Protein AF-A0A239MXN5-F1 (afdb_monomer)

Mean predicted aligned error: 10.78 Å

Secondary structure (DSSP, 8-state):
-HHHHHHHHHHHHHHHHHHHHHHHHHHHHHHHHHHHHHHHHHHHHHHHHHHTT---TTTSSHHHHHHHHHHHHHHHH-S-HHHHHHHHHHHHHHHHHHHHHHHHHHHHH-GGGS-HHHHHHHHHHHHHHHHHHHHHHHHHHHHHHHHHHH-TT-----

pLDDT: mean 74.22, std 12.52, range [34.06, 87.88]

Foldseek 3Di:
DVVVVVVVVVVVVVVVVCVVVVVVLLVLLVLLLVLLVLVLVLLVQVVVCLVVVNQAPVRHQPSLVVSLVSLLVSLVVHPDPVLSVLSNVLSVLSVVLNVLSCVQSVCVVPVPPDDPVVNVVSSVVSVVSSVVNSVSSVVSSVVSVCVVVVCPVVPDDD

Radius of gyration: 22.05 Å; Cα contacts (8 Å, |Δi|>4): 109; chains: 1; bounding box: 49×25×75 Å

Solvent-accessible surface area (backbone atoms only — not comparable to full-atom values): 8709 Å² total; per-residue (Å²): 117,71,67,63,56,49,53,51,50,53,49,51,52,54,47,63,65,44,47,64,55,52,51,56,49,47,56,50,51,51,52,50,45,54,54,49,50,54,43,50,55,47,51,52,49,46,54,50,26,62,75,68,74,52,53,53,69,87,73,69,39,66,66,42,58,50,42,24,62,54,38,40,56,51,24,75,70,48,86,50,64,69,60,22,53,55,36,37,50,51,19,58,48,34,53,54,53,35,55,41,42,50,62,42,19,54,38,65,76,40,60,89,79,58,54,74,67,56,52,53,52,42,49,52,51,44,52,50,51,50,65,63,46,52,59,54,52,53,50,52,50,49,52,55,52,49,59,65,70,60,48,88,80,57,90,70,77,132

Structure (mmCIF, N/CA/C/O backbone):
data_AF-A0A239MXN5-F1
#
_entry.id   AF-A0A239MXN5-F1
#
loop_
_atom_site.group_PDB
_atom_site.id
_atom_site.type_symbol
_atom_site.label_atom_id
_atom_site.label_alt_id
_atom_site.label_comp_id
_atom_site.label_asym_id
_atom_site.label_entity_id
_atom_site.label_seq_id
_atom_site.pdbx_PDB_ins_code
_atom_site.Cartn_x
_atom_site.Cartn_y
_atom_site.Cartn_z
_atom_site.occupancy
_atom_site.B_iso_or_equiv
_atom_site.auth_seq_id
_atom_site.auth_comp_id
_atom_site.auth_asym_id
_atom_site.auth_atom_id
_atom_site.pdbx_PDB_model_num
ATOM 1 N N . MET A 1 1 ? 28.948 8.251 -47.544 1.00 54.09 1 MET A N 1
ATOM 2 C CA . MET A 1 1 ? 27.860 7.260 -47.374 1.00 54.09 1 MET A CA 1
ATOM 3 C C . MET A 1 1 ? 28.175 6.172 -46.338 1.00 54.09 1 MET A C 1
ATOM 5 O O . MET A 1 1 ? 27.330 5.946 -45.491 1.00 54.09 1 MET A O 1
ATOM 9 N N . ALA A 1 2 ? 29.366 5.552 -46.310 1.00 58.44 2 ALA A N 1
ATOM 10 C CA . ALA A 1 2 ? 29.665 4.423 -45.403 1.00 58.44 2 ALA A CA 1
ATOM 11 C C . ALA A 1 2 ? 29.643 4.731 -43.881 1.00 58.44 2 ALA A C 1
ATOM 13 O O . ALA A 1 2 ? 29.261 3.877 -43.086 1.00 58.44 2 ALA A O 1
ATOM 14 N N . ILE A 1 3 ? 30.008 5.951 -43.466 1.00 55.22 3 ILE A N 1
ATOM 15 C CA . ILE A 1 3 ? 30.077 6.339 -42.040 1.00 55.22 3 ILE A CA 1
ATOM 16 C C . ILE A 1 3 ? 28.677 6.457 -41.413 1.00 55.22 3 ILE A C 1
ATOM 18 O O . ILE A 1 3 ? 28.461 6.023 -40.285 1.00 55.22 3 ILE A O 1
ATOM 22 N N . LEU A 1 4 ? 27.706 6.984 -42.165 1.00 52.69 4 LEU A N 1
ATOM 23 C CA . LEU A 1 4 ? 26.313 7.109 -41.720 1.00 52.69 4 LEU A CA 1
ATOM 24 C C . LEU A 1 4 ? 25.660 5.735 -41.518 1.00 52.69 4 LEU A C 1
ATOM 26 O O . LEU A 1 4 ? 24.990 5.522 -40.514 1.00 52.69 4 LEU A O 1
ATOM 30 N N . SER A 1 5 ? 25.916 4.780 -42.415 1.00 54.56 5 SER A N 1
ATOM 31 C CA . SER A 1 5 ? 25.411 3.406 -42.296 1.00 54.56 5 SER A CA 1
ATOM 32 C C . SER A 1 5 ? 26.016 2.652 -41.105 1.00 54.56 5 SER A C 1
ATOM 34 O O . SER A 1 5 ? 25.317 1.886 -40.446 1.00 54.56 5 SER A O 1
ATOM 36 N N . PHE A 1 6 ? 27.290 2.899 -40.783 1.00 52.00 6 PHE A N 1
ATOM 37 C CA . PHE A 1 6 ? 27.941 2.318 -39.606 1.00 52.00 6 PHE A CA 1
ATOM 38 C C . PHE A 1 6 ? 27.378 2.888 -38.295 1.00 52.00 6 PHE A C 1
ATOM 40 O O . PHE A 1 6 ? 27.064 2.131 -37.377 1.00 52.00 6 PHE A O 1
ATOM 47 N N . LEU A 1 7 ? 27.169 4.207 -38.224 1.00 58.72 7 LEU A N 1
ATOM 48 C CA . LEU A 1 7 ? 26.546 4.861 -37.068 1.00 58.72 7 LEU A CA 1
ATOM 49 C C . LEU A 1 7 ? 25.099 4.398 -36.851 1.00 58.72 7 LEU A C 1
ATOM 51 O O . LEU A 1 7 ? 24.715 4.133 -35.715 1.00 58.72 7 LEU A O 1
ATOM 55 N N . LEU A 1 8 ? 24.327 4.214 -37.926 1.00 60.69 8 LEU A N 1
ATOM 56 C CA . LEU A 1 8 ? 22.986 3.617 -37.878 1.00 60.69 8 LEU A CA 1
ATOM 57 C C . LEU A 1 8 ? 23.009 2.161 -37.390 1.00 60.69 8 LEU A C 1
ATOM 59 O O . LEU A 1 8 ? 22.145 1.769 -36.613 1.00 60.69 8 LEU A O 1
ATOM 63 N N . GLY A 1 9 ? 24.006 1.368 -37.790 1.00 58.03 9 GLY A N 1
ATOM 64 C CA . GLY A 1 9 ? 24.179 -0.009 -37.318 1.00 58.03 9 GLY A CA 1
ATOM 65 C C . GLY A 1 9 ? 24.500 -0.093 -35.823 1.00 58.03 9 GLY A C 1
ATOM 66 O O . GLY A 1 9 ? 23.882 -0.876 -35.103 1.00 58.03 9 GLY A O 1
ATOM 67 N N . VAL A 1 10 ? 25.414 0.752 -35.333 1.00 65.56 10 VAL A N 1
ATOM 68 C CA . VAL A 1 10 ? 25.742 0.849 -33.899 1.00 65.56 10 VAL A CA 1
ATOM 69 C C . VAL A 1 10 ? 24.546 1.365 -33.101 1.00 65.56 10 VAL A C 1
ATOM 71 O O . VAL A 1 10 ? 24.236 0.814 -32.046 1.00 65.56 10 VAL A O 1
ATOM 74 N N . TYR A 1 11 ? 23.841 2.372 -33.622 1.00 57.84 11 TYR A N 1
ATOM 75 C CA . TYR A 1 11 ? 22.623 2.901 -33.017 1.00 57.84 11 TYR A CA 1
ATOM 76 C C . TYR A 1 11 ? 21.545 1.819 -32.909 1.00 57.84 11 TYR A C 1
ATOM 78 O O . TYR A 1 11 ? 21.080 1.547 -31.806 1.00 57.84 11 TYR A O 1
ATOM 86 N N . ASN A 1 12 ? 21.225 1.124 -34.004 1.00 61.41 12 ASN A N 1
ATOM 87 C CA . ASN A 1 12 ? 20.234 0.047 -34.015 1.00 61.41 12 ASN A CA 1
ATOM 88 C C . ASN A 1 12 ? 20.624 -1.115 -33.101 1.00 61.41 12 ASN A C 1
ATOM 90 O O . ASN A 1 12 ? 19.772 -1.642 -32.395 1.00 61.41 12 ASN A O 1
ATOM 94 N N . PHE A 1 13 ? 21.901 -1.498 -33.052 1.00 63.22 13 PHE A N 1
ATOM 95 C CA . PHE A 1 13 ? 22.372 -2.558 -32.160 1.00 63.22 13 PHE A CA 1
ATOM 96 C C . PHE A 1 13 ? 22.280 -2.163 -30.680 1.00 63.22 13 PHE A C 1
ATOM 98 O O . PHE A 1 13 ? 21.874 -2.961 -29.831 1.00 63.22 13 PHE A O 1
ATOM 105 N N . TRP A 1 14 ? 22.627 -0.918 -30.357 1.00 61.41 14 TRP A N 1
ATOM 106 C CA . TRP A 1 14 ? 22.521 -0.390 -29.000 1.00 61.41 14 TRP A CA 1
ATOM 107 C C . TRP A 1 14 ? 21.060 -0.243 -28.565 1.00 61.41 14 TRP A C 1
ATOM 109 O O . TRP A 1 14 ? 20.708 -0.603 -27.440 1.00 61.41 14 TRP A O 1
ATOM 119 N N . TYR A 1 15 ? 20.193 0.204 -29.474 1.00 58.12 15 TYR A N 1
ATOM 120 C CA . TYR A 1 15 ? 18.752 0.302 -29.256 1.00 58.12 15 TYR A CA 1
ATOM 121 C C . TYR A 1 15 ? 18.110 -1.081 -29.089 1.00 58.12 15 TYR A C 1
ATOM 123 O O . TYR A 1 15 ? 17.369 -1.300 -28.133 1.00 58.12 15 TYR A O 1
ATOM 131 N N . ALA A 1 16 ? 18.475 -2.050 -29.935 1.00 57.75 16 ALA A N 1
ATOM 132 C CA . ALA A 1 16 ? 18.003 -3.432 -29.861 1.00 57.75 16 ALA A CA 1
ATOM 133 C C . ALA A 1 16 ? 18.408 -4.125 -28.552 1.00 57.75 16 ALA A C 1
ATOM 135 O O . ALA A 1 16 ? 17.640 -4.915 -28.014 1.00 57.75 16 ALA A O 1
ATOM 136 N N . LYS A 1 17 ? 19.580 -3.801 -27.986 1.00 62.44 17 LYS A N 1
ATOM 137 C CA . LYS A 1 17 ? 19.979 -4.290 -26.654 1.00 62.44 17 LYS A CA 1
ATOM 138 C C . LYS A 1 17 ? 19.253 -3.594 -25.502 1.00 62.44 17 LYS A C 1
ATOM 140 O O . LYS A 1 17 ? 19.084 -4.199 -24.447 1.00 62.44 17 LYS A O 1
ATOM 145 N N . LYS A 1 18 ? 18.829 -2.339 -25.676 1.00 60.00 18 LYS A N 1
ATOM 146 C CA . LYS A 1 18 ? 18.117 -1.570 -24.642 1.00 60.00 18 LYS A CA 1
ATOM 147 C C . LYS A 1 18 ? 16.611 -1.801 -24.619 1.00 60.00 18 LYS A C 1
ATOM 149 O O . LYS A 1 18 ? 16.031 -1.741 -23.538 1.00 60.00 18 LYS A O 1
ATOM 154 N N . ALA A 1 19 ? 15.994 -2.092 -25.761 1.00 60.62 19 ALA A N 1
ATOM 155 C CA . ALA A 1 19 ? 14.575 -2.424 -25.870 1.00 60.62 19 ALA A CA 1
ATOM 156 C C . ALA A 1 19 ? 14.113 -3.506 -24.863 1.00 60.62 19 ALA A C 1
ATOM 158 O O . ALA A 1 19 ? 13.214 -3.204 -24.081 1.00 60.62 19 ALA A O 1
ATOM 159 N N . PRO A 1 20 ? 14.771 -4.678 -24.738 1.00 69.38 20 PRO A N 1
ATOM 160 C CA . PRO A 1 20 ? 14.346 -5.714 -23.791 1.00 69.38 20 PRO A CA 1
ATOM 161 C C . PRO A 1 20 ? 14.549 -5.321 -22.320 1.00 69.38 20 PRO A C 1
ATOM 163 O O . PRO A 1 20 ? 13.854 -5.820 -21.441 1.00 69.38 20 PRO A O 1
ATOM 166 N N . VAL A 1 21 ? 15.491 -4.421 -22.017 1.00 73.50 21 VAL A N 1
ATOM 167 C CA . VAL A 1 21 ? 15.664 -3.890 -20.652 1.00 73.50 21 VAL A CA 1
ATOM 168 C C . VAL A 1 21 ? 14.547 -2.903 -20.318 1.00 73.50 21 VAL A C 1
ATOM 170 O O . VAL A 1 21 ? 14.031 -2.925 -19.206 1.00 73.50 21 VAL A O 1
ATOM 173 N N . ARG A 1 22 ? 14.153 -2.060 -21.278 1.00 71.69 22 ARG A N 1
ATOM 174 C CA . ARG A 1 22 ? 13.044 -1.110 -21.125 1.00 71.69 22 ARG A CA 1
ATOM 175 C C . ARG A 1 22 ? 11.706 -1.825 -20.971 1.00 71.69 22 ARG A C 1
ATOM 177 O O . ARG A 1 22 ? 10.934 -1.459 -20.099 1.00 71.69 22 ARG A O 1
ATOM 184 N N . GLU A 1 23 ? 11.464 -2.855 -21.771 1.00 75.69 23 GLU A N 1
ATOM 185 C CA . GLU A 1 23 ? 10.235 -3.651 -21.722 1.00 75.69 23 GLU A CA 1
ATOM 186 C C . GLU A 1 23 ? 10.091 -4.378 -20.379 1.00 75.69 23 GLU A C 1
ATOM 188 O O . GLU A 1 23 ? 9.074 -4.231 -19.712 1.00 75.69 23 GLU A O 1
ATOM 193 N N . ARG A 1 2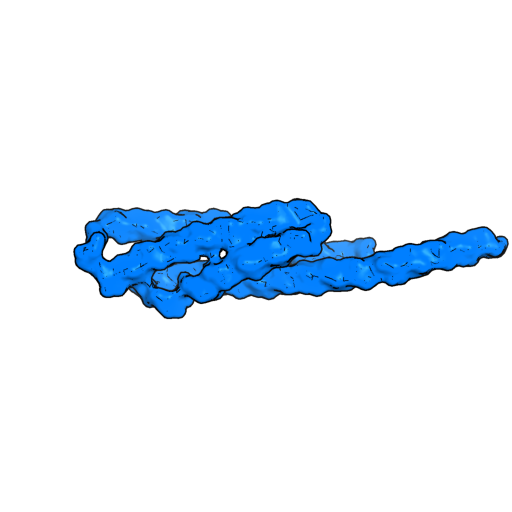4 ? 11.168 -4.997 -19.877 1.00 79.25 24 ARG A N 1
ATOM 194 C CA . ARG A 1 24 ? 11.191 -5.577 -18.521 1.00 79.25 24 ARG A CA 1
ATOM 195 C C . ARG A 1 24 ? 10.964 -4.554 -17.408 1.00 79.25 24 ARG A C 1
ATOM 197 O O . ARG A 1 24 ? 10.405 -4.896 -16.374 1.00 79.25 24 ARG A O 1
ATOM 204 N N . GLN A 1 25 ? 11.447 -3.320 -17.567 1.00 82.00 25 GLN A N 1
ATOM 205 C CA . GLN A 1 25 ? 11.189 -2.263 -16.584 1.00 82.00 25 GLN A CA 1
ATOM 206 C C . GLN A 1 25 ? 9.733 -1.794 -16.634 1.00 82.00 25 GLN A C 1
ATOM 208 O O . GLN A 1 25 ? 9.163 -1.557 -15.577 1.00 82.00 25 GLN A O 1
ATOM 213 N N . ARG A 1 26 ? 9.113 -1.746 -17.819 1.00 80.31 26 ARG A N 1
ATOM 214 C CA . ARG A 1 26 ? 7.675 -1.469 -17.954 1.00 80.31 26 ARG A CA 1
ATOM 215 C C . ARG A 1 26 ? 6.826 -2.551 -17.299 1.00 80.31 26 ARG A C 1
ATOM 217 O O . ARG A 1 26 ? 5.977 -2.225 -16.488 1.00 80.31 26 ARG A O 1
ATOM 224 N N . GLU A 1 27 ? 7.129 -3.825 -17.546 1.00 84.06 27 GLU A N 1
ATOM 225 C CA . GLU A 1 27 ? 6.433 -4.944 -16.890 1.00 84.06 27 GLU A CA 1
ATOM 226 C C . GLU A 1 27 ? 6.523 -4.870 -15.356 1.00 84.06 27 GLU A C 1
ATOM 228 O O . GLU A 1 27 ? 5.570 -5.198 -14.653 1.00 84.06 27 GLU A O 1
ATOM 233 N N . LEU A 1 28 ? 7.671 -4.438 -14.822 1.00 84.62 28 LEU A N 1
ATOM 234 C CA . LEU A 1 28 ? 7.845 -4.217 -13.386 1.00 84.62 28 LEU A CA 1
ATOM 235 C C . LEU A 1 28 ? 7.038 -3.022 -12.880 1.00 84.62 28 LEU A C 1
ATOM 237 O O . LEU A 1 28 ? 6.445 -3.109 -11.811 1.00 84.62 28 LEU A O 1
ATOM 241 N N . GLU A 1 29 ? 7.024 -1.916 -13.621 1.00 85.81 29 GLU A N 1
ATOM 242 C CA . GLU A 1 29 ? 6.217 -0.736 -13.300 1.00 85.81 29 GLU A CA 1
ATOM 243 C C . GLU A 1 29 ? 4.711 -1.060 -13.322 1.00 85.81 29 GLU A C 1
ATOM 245 O O . GLU A 1 29 ? 3.993 -0.641 -12.415 1.00 85.81 29 GLU A O 1
ATOM 250 N N . ASP A 1 30 ? 4.249 -1.891 -14.260 1.00 86.56 30 ASP A N 1
ATOM 251 C CA . ASP A 1 30 ? 2.865 -2.376 -14.313 1.00 86.56 30 ASP A CA 1
ATOM 252 C C . ASP A 1 30 ? 2.530 -3.301 -13.135 1.00 86.56 30 ASP A C 1
ATOM 254 O O . ASP A 1 30 ? 1.479 -3.155 -12.514 1.00 86.56 30 ASP A O 1
ATOM 258 N N . GLN A 1 31 ? 3.437 -4.208 -12.754 1.00 85.56 31 GLN A N 1
ATOM 259 C CA . GLN A 1 31 ? 3.267 -5.027 -11.543 1.00 85.56 31 GLN A CA 1
ATOM 260 C C . GLN A 1 31 ? 3.169 -4.159 -10.283 1.00 85.56 31 GLN A C 1
ATOM 262 O O . GLN A 1 31 ? 2.343 -4.419 -9.411 1.00 85.56 31 GLN A O 1
ATOM 267 N N . VAL A 1 32 ? 3.986 -3.105 -10.193 1.00 86.06 32 VAL A N 1
ATOM 268 C CA . VAL A 1 32 ? 3.918 -2.136 -9.093 1.00 86.06 32 VAL A CA 1
ATOM 269 C C . VAL A 1 32 ? 2.582 -1.400 -9.091 1.00 86.06 32 VAL A C 1
ATOM 271 O O . VAL A 1 32 ? 2.015 -1.203 -8.019 1.00 86.06 32 VAL A O 1
ATOM 274 N N . ARG A 1 33 ? 2.064 -1.009 -10.261 1.00 86.88 33 ARG A N 1
ATOM 275 C CA . ARG A 1 33 ? 0.753 -0.360 -10.381 1.00 86.88 33 ARG A CA 1
ATOM 276 C C . ARG A 1 33 ? -0.354 -1.256 -9.828 1.00 86.88 33 ARG A C 1
ATOM 278 O O . ARG A 1 33 ? -1.077 -0.806 -8.948 1.00 86.88 33 ARG A O 1
ATOM 285 N N . VAL A 1 34 ? -0.433 -2.508 -10.278 1.00 87.50 34 VAL A N 1
ATOM 286 C CA . VAL A 1 34 ? -1.465 -3.466 -9.836 1.00 87.50 34 VAL A CA 1
ATOM 287 C C . VAL A 1 34 ? -1.438 -3.648 -8.316 1.00 87.50 34 VAL A C 1
ATOM 289 O O . VAL A 1 34 ? -2.456 -3.483 -7.651 1.00 87.50 34 VAL A O 1
ATOM 292 N N . GLU A 1 35 ? -0.259 -3.886 -7.740 1.00 86.00 35 GLU A N 1
ATOM 293 C CA . GLU A 1 35 ? -0.108 -4.061 -6.287 1.00 86.00 35 GLU A CA 1
ATOM 294 C C . GLU A 1 35 ? -0.493 -2.798 -5.495 1.00 86.00 35 GLU A C 1
ATOM 296 O O . GLU A 1 35 ? -1.080 -2.874 -4.413 1.00 86.00 35 GLU A O 1
ATOM 301 N N . LEU A 1 36 ? -0.189 -1.608 -6.023 1.00 85.62 36 LEU A N 1
ATOM 302 C CA . LEU A 1 36 ? -0.572 -0.343 -5.391 1.00 85.62 36 LEU A CA 1
ATOM 303 C C . LEU A 1 36 ? -2.067 -0.035 -5.531 1.00 85.62 36 LEU A C 1
ATOM 305 O O . LEU A 1 36 ? -2.638 0.568 -4.622 1.00 85.62 36 LEU A O 1
ATOM 309 N N . GLU A 1 37 ? -2.705 -0.437 -6.629 1.00 86.94 37 GLU A N 1
ATOM 310 C CA . GLU A 1 37 ? -4.156 -0.339 -6.815 1.00 86.94 37 GLU A CA 1
ATOM 311 C C . GLU A 1 37 ? -4.894 -1.248 -5.828 1.00 86.94 37 GLU A C 1
ATOM 313 O O . GLU A 1 37 ? -5.798 -0.783 -5.126 1.00 86.94 37 GLU A O 1
ATOM 318 N N . ASP A 1 38 ? -4.447 -2.497 -5.687 1.00 85.25 38 ASP A N 1
ATOM 319 C CA . ASP A 1 38 ? -4.994 -3.447 -4.717 1.00 85.25 38 ASP A CA 1
ATOM 320 C C . ASP A 1 38 ? -4.822 -2.947 -3.277 1.00 85.25 38 ASP A C 1
ATOM 322 O O . ASP A 1 38 ? -5.764 -2.987 -2.472 1.00 85.25 38 ASP A O 1
ATOM 326 N N . LEU A 1 39 ? -3.644 -2.400 -2.956 1.00 83.25 39 LEU A N 1
ATOM 327 C CA . LEU A 1 39 ? -3.374 -1.796 -1.653 1.00 83.25 39 LEU A CA 1
ATOM 328 C C . LEU A 1 39 ? -4.247 -0.557 -1.402 1.00 83.25 39 LEU A C 1
ATOM 330 O O . LEU A 1 39 ? -4.800 -0.399 -0.313 1.00 83.25 39 LEU A O 1
ATOM 334 N N . SER A 1 40 ? -4.409 0.311 -2.403 1.00 84.44 40 SER A N 1
ATOM 335 C CA . SER A 1 40 ? -5.278 1.491 -2.327 1.00 84.44 40 SER A CA 1
ATOM 336 C C . SER A 1 40 ? -6.734 1.092 -2.067 1.00 84.44 40 SER A C 1
ATOM 338 O O . SER A 1 40 ? -7.383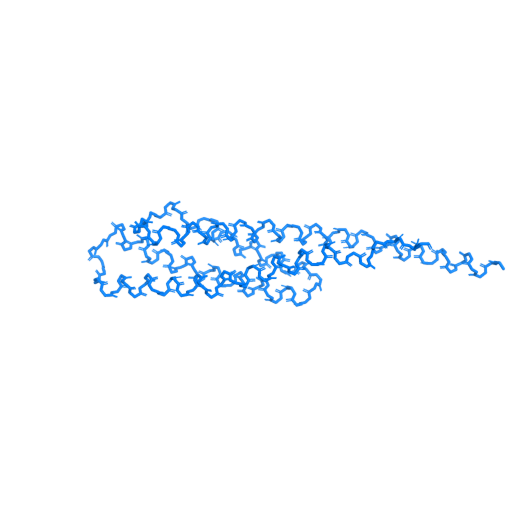 1.625 -1.161 1.00 84.44 40 SER A O 1
ATOM 340 N N . ALA A 1 41 ? -7.236 0.087 -2.788 1.00 83.75 41 ALA A N 1
ATOM 341 C CA . ALA A 1 41 ? -8.572 -0.459 -2.580 1.00 83.75 41 ALA A CA 1
ATOM 342 C C . ALA A 1 41 ? -8.727 -1.091 -1.184 1.00 83.75 41 ALA A C 1
ATOM 344 O O . ALA A 1 41 ? -9.781 -0.964 -0.554 1.00 83.75 41 ALA A O 1
ATOM 345 N N . ALA A 1 42 ? -7.689 -1.755 -0.667 1.00 80.62 42 ALA A N 1
ATOM 346 C CA . ALA A 1 42 ? -7.673 -2.275 0.700 1.00 80.62 42 ALA A CA 1
ATOM 347 C C . ALA A 1 42 ? -7.734 -1.145 1.744 1.00 80.62 42 ALA A C 1
ATOM 349 O O . ALA A 1 42 ? -8.534 -1.221 2.675 1.00 80.62 42 ALA A O 1
ATOM 350 N N . TYR A 1 43 ? -6.981 -0.056 1.560 1.00 80.38 43 TYR A N 1
ATOM 351 C CA . TYR A 1 43 ? -7.032 1.116 2.442 1.00 80.38 43 TYR A CA 1
ATOM 352 C C . TYR A 1 43 ? -8.395 1.816 2.425 1.00 80.38 43 TYR A C 1
ATOM 354 O O . TYR A 1 43 ? -8.891 2.227 3.475 1.00 80.38 43 TYR A O 1
ATOM 362 N N . GLN A 1 44 ? -9.051 1.915 1.269 1.00 81.00 44 GLN A N 1
ATOM 363 C CA . GLN A 1 44 ? -10.404 2.474 1.185 1.00 81.00 44 GLN A CA 1
ATOM 364 C C . GLN A 1 44 ? -11.445 1.593 1.886 1.00 81.00 44 GLN A C 1
ATOM 366 O O . GLN A 1 44 ? -12.313 2.111 2.600 1.00 81.00 44 GLN A O 1
ATOM 371 N N . ARG A 1 45 ? -11.345 0.266 1.732 1.00 78.88 45 ARG A N 1
ATOM 372 C CA . ARG A 1 45 ? -12.176 -0.692 2.477 1.00 78.88 45 ARG A CA 1
ATOM 373 C C . ARG A 1 45 ? -11.953 -0.553 3.978 1.00 78.88 45 ARG A C 1
ATOM 375 O O . ARG A 1 45 ? -12.927 -0.416 4.711 1.00 78.88 45 ARG A O 1
ATOM 382 N N . ALA A 1 46 ? -10.695 -0.468 4.406 1.00 76.50 46 ALA A N 1
ATOM 383 C CA . ALA A 1 46 ? -10.306 -0.250 5.794 1.00 76.50 46 ALA A CA 1
ATOM 384 C C . ALA A 1 46 ? -10.925 1.034 6.374 1.00 76.50 46 ALA A C 1
ATOM 386 O O . ALA A 1 46 ? -11.611 0.994 7.393 1.00 76.50 46 ALA A O 1
ATOM 387 N N . LEU A 1 47 ? -10.771 2.169 5.683 1.00 76.19 47 LEU A N 1
ATOM 388 C CA . LEU A 1 47 ? -11.373 3.448 6.080 1.00 76.19 47 LEU A CA 1
ATOM 389 C C . LEU A 1 47 ? -12.902 3.378 6.180 1.00 76.19 47 LEU A C 1
ATOM 391 O O . LEU A 1 47 ? -13.496 3.979 7.077 1.00 76.19 47 LEU A O 1
ATOM 395 N N . THR A 1 48 ? -13.543 2.656 5.261 1.00 78.19 48 THR A N 1
ATOM 396 C CA . THR A 1 48 ? -14.999 2.475 5.253 1.00 78.19 48 THR A CA 1
ATOM 397 C C . THR A 1 48 ? -15.458 1.600 6.418 1.00 78.19 48 THR A C 1
ATOM 399 O O . THR A 1 48 ? -16.451 1.924 7.065 1.00 78.19 48 THR A O 1
ATOM 402 N N . ALA A 1 49 ? -14.720 0.533 6.733 1.00 76.06 49 ALA A N 1
ATOM 403 C CA . ALA A 1 49 ? -15.022 -0.346 7.858 1.00 76.06 49 ALA A CA 1
ATOM 404 C C . ALA A 1 49 ? -14.889 0.394 9.202 1.00 76.06 49 ALA A C 1
ATOM 406 O O . ALA A 1 49 ? -15.815 0.339 10.010 1.00 76.06 49 ALA A O 1
ATOM 407 N N . ILE A 1 50 ? -13.820 1.190 9.373 1.00 72.44 50 ILE A N 1
ATOM 408 C CA . ILE A 1 50 ? -13.626 2.067 10.543 1.00 72.44 50 ILE A CA 1
ATOM 409 C C . ILE A 1 50 ? -14.801 3.045 10.682 1.00 72.44 50 ILE A C 1
ATOM 411 O O . ILE A 1 50 ? -15.388 3.165 11.752 1.00 72.44 50 ILE A O 1
ATOM 415 N N . ARG A 1 51 ? -15.194 3.726 9.595 1.00 72.00 51 ARG A N 1
ATOM 416 C CA . ARG A 1 51 ? -16.325 4.675 9.612 1.00 72.00 51 ARG A CA 1
ATOM 417 C C . ARG A 1 51 ? -17.658 4.027 9.984 1.00 72.00 51 ARG A C 1
ATOM 419 O O . ARG A 1 51 ? -18.491 4.683 10.598 1.00 72.00 51 ARG A O 1
ATOM 426 N N . ASN A 1 52 ? -17.855 2.772 9.595 1.00 74.00 52 ASN A N 1
ATOM 427 C CA . ASN A 1 52 ? -19.087 2.027 9.839 1.00 74.00 52 ASN A CA 1
ATOM 428 C C . ASN A 1 52 ? -19.071 1.248 11.166 1.00 74.00 52 ASN A C 1
ATOM 430 O O . ASN A 1 52 ? -20.053 0.566 11.460 1.00 74.00 52 ASN A O 1
ATOM 434 N N . GLY A 1 53 ? -17.976 1.307 11.936 1.00 68.44 53 GLY A N 1
ATOM 435 C CA . GLY A 1 53 ? -17.810 0.551 13.180 1.00 68.44 53 GLY A CA 1
ATOM 436 C C . GLY A 1 53 ? -17.787 -0.969 12.984 1.00 68.44 53 GLY A C 1
ATOM 437 O O . GLY A 1 53 ? -18.152 -1.708 13.893 1.00 68.44 53 GLY A O 1
ATOM 438 N N . ARG A 1 54 ? -17.428 -1.450 11.785 1.00 67.50 54 ARG A N 1
ATOM 439 C CA . ARG A 1 54 ? -17.376 -2.881 11.451 1.00 67.50 54 ARG A CA 1
ATOM 440 C C . ARG A 1 54 ? -15.923 -3.311 11.325 1.00 67.50 54 ARG A C 1
ATOM 442 O O . ARG A 1 54 ? -15.297 -3.075 10.296 1.00 67.50 54 ARG A O 1
ATOM 449 N N . PHE A 1 55 ? -15.401 -3.937 12.371 1.00 64.50 55 PHE A N 1
ATOM 450 C CA . PHE A 1 55 ? -14.004 -4.355 12.467 1.00 64.50 55 PHE A CA 1
ATOM 451 C C . PHE A 1 55 ? -13.922 -5.880 12.513 1.00 64.50 55 PHE A C 1
ATOM 453 O O . PHE A 1 55 ? -13.604 -6.471 13.539 1.00 64.50 55 PHE A O 1
ATOM 460 N N . GLU A 1 56 ? -14.285 -6.527 11.412 1.00 60.28 56 GLU A N 1
ATOM 461 C CA . GLU A 1 56 ? -14.073 -7.967 11.282 1.00 60.28 56 GLU A CA 1
ATOM 462 C C . GLU A 1 56 ? -12.623 -8.223 10.850 1.00 60.28 56 GLU A C 1
ATOM 464 O O . GLU A 1 56 ? -12.112 -7.551 9.948 1.00 60.28 56 GLU A O 1
ATOM 469 N N . ASP A 1 57 ? -11.960 -9.201 11.475 1.00 54.06 57 ASP A N 1
ATOM 470 C CA . ASP A 1 57 ? -10.599 -9.624 11.110 1.00 54.06 57 ASP A CA 1
ATOM 471 C C . ASP A 1 57 ? -10.540 -10.129 9.657 1.00 54.06 57 ASP A C 1
ATOM 473 O O . ASP A 1 57 ? -9.538 -10.000 8.977 1.00 54.06 57 ASP A O 1
ATOM 477 N N . SER A 1 58 ? -11.664 -10.588 9.105 1.00 55.53 58 SER A N 1
ATOM 478 C CA . SER A 1 58 ? -11.806 -10.970 7.696 1.00 55.53 58 SER A CA 1
ATOM 479 C C . SER A 1 58 ? -11.779 -9.788 6.714 1.00 55.53 58 SER A C 1
ATOM 481 O O . SER A 1 58 ? -11.620 -9.996 5.510 1.00 55.53 58 SER A O 1
ATOM 483 N N . ALA A 1 59 ? -11.961 -8.548 7.185 1.00 56.25 59 ALA A N 1
ATOM 484 C CA . ALA A 1 59 ? -12.205 -7.415 6.301 1.00 56.25 59 ALA A CA 1
ATOM 485 C C . ALA A 1 59 ? -10.924 -6.889 5.639 1.00 56.25 59 ALA A C 1
ATOM 487 O O . ALA A 1 59 ? -10.948 -6.640 4.431 1.00 56.25 59 ALA A O 1
ATOM 488 N N . VAL A 1 60 ? -9.822 -6.700 6.389 1.00 61.94 60 VAL A N 1
ATOM 489 C CA . VAL A 1 60 ? -8.542 -6.211 5.827 1.00 61.94 60 VAL A CA 1
ATOM 490 C C . VAL A 1 60 ? -7.274 -6.604 6.636 1.00 61.94 60 VAL A C 1
ATOM 492 O O . VAL A 1 60 ? -6.691 -5.757 7.311 1.00 61.94 60 VAL A O 1
ATOM 495 N N . PRO A 1 61 ? -6.769 -7.846 6.517 1.00 63.59 61 PRO A N 1
ATOM 496 C CA . PRO A 1 61 ? -5.364 -8.134 6.851 1.00 63.59 61 PRO A CA 1
ATOM 497 C C . PRO A 1 61 ? -4.576 -8.776 5.706 1.00 63.59 61 PRO A C 1
ATOM 499 O O . PRO A 1 61 ? -3.414 -8.432 5.529 1.00 63.59 61 PRO A O 1
ATOM 502 N N . ASP A 1 62 ? -5.163 -9.655 4.892 1.00 69.06 62 ASP A N 1
ATOM 503 C CA . ASP A 1 62 ? -4.380 -10.482 3.960 1.00 69.06 62 ASP A CA 1
ATOM 504 C C . ASP A 1 62 ? -3.746 -9.685 2.819 1.00 69.06 62 ASP A C 1
ATOM 506 O O . ASP A 1 62 ? -2.548 -9.810 2.575 1.00 69.06 62 ASP A O 1
ATOM 510 N N . THR A 1 63 ? -4.498 -8.795 2.170 1.00 69.69 63 THR A N 1
ATOM 511 C CA . THR A 1 63 ? -3.968 -7.924 1.107 1.00 69.69 63 THR A CA 1
ATOM 512 C C . THR A 1 63 ? -2.932 -6.929 1.630 1.00 69.69 63 THR A C 1
ATOM 514 O O . THR A 1 63 ? -1.948 -6.646 0.952 1.00 69.69 63 THR A O 1
ATOM 517 N N . VAL A 1 64 ? -3.102 -6.423 2.856 1.00 72.00 64 VAL A N 1
ATOM 518 C CA . VAL A 1 64 ? -2.137 -5.501 3.480 1.00 72.00 64 VAL A CA 1
ATOM 519 C C . VAL A 1 64 ? -0.880 -6.270 3.916 1.00 72.00 64 VAL A C 1
ATOM 521 O O . VAL A 1 64 ? 0.238 -5.831 3.656 1.00 72.00 64 VAL A O 1
ATOM 524 N N . ASN A 1 65 ? -1.028 -7.462 4.497 1.00 68.81 65 ASN A N 1
ATOM 525 C CA . ASN A 1 65 ? 0.091 -8.311 4.910 1.00 68.81 65 ASN A CA 1
ATOM 526 C C . ASN A 1 65 ? 0.913 -8.818 3.716 1.00 68.81 65 ASN A C 1
ATOM 528 O O . ASN A 1 65 ? 2.146 -8.808 3.770 1.00 68.81 65 ASN A O 1
ATOM 532 N N . GLN A 1 66 ? 0.253 -9.234 2.633 1.00 71.88 66 GLN A N 1
ATOM 533 C CA . GLN A 1 66 ? 0.914 -9.725 1.421 1.00 71.88 66 GLN A CA 1
ATOM 534 C C . GLN A 1 66 ? 1.582 -8.589 0.635 1.00 71.88 66 GLN A C 1
ATOM 536 O O . GLN A 1 66 ? 2.727 -8.744 0.197 1.00 71.88 66 GLN A O 1
ATOM 541 N N . GLY A 1 67 ? 0.933 -7.420 0.559 1.00 71.44 67 GLY A N 1
ATOM 542 C CA . GLY A 1 67 ? 1.419 -6.267 -0.200 1.00 71.44 67 GLY A CA 1
ATOM 543 C C . GLY A 1 67 ? 2.825 -5.816 0.205 1.00 71.44 67 GLY A C 1
ATOM 544 O O . GLY A 1 67 ? 3.622 -5.434 -0.644 1.00 71.44 67 GLY A O 1
ATOM 545 N N . LYS A 1 68 ? 3.219 -5.946 1.479 1.00 77.69 68 LYS A N 1
ATOM 546 C CA . LYS A 1 68 ? 4.583 -5.602 1.928 1.00 77.69 68 LYS A CA 1
ATOM 547 C C . LYS A 1 68 ? 5.671 -6.360 1.163 1.00 77.69 68 LYS A C 1
ATOM 549 O O . LYS A 1 68 ? 6.625 -5.754 0.667 1.00 77.69 68 LYS A O 1
ATOM 554 N N . SER A 1 69 ? 5.579 -7.689 1.139 1.00 77.81 69 SER A N 1
ATOM 555 C CA . SER A 1 69 ? 6.625 -8.547 0.571 1.00 77.81 69 SER A CA 1
ATOM 556 C C . SER A 1 69 ? 6.710 -8.362 -0.941 1.00 77.81 69 SER A C 1
ATOM 558 O O . SER A 1 69 ? 7.815 -8.240 -1.479 1.00 77.81 69 SER A O 1
ATOM 560 N 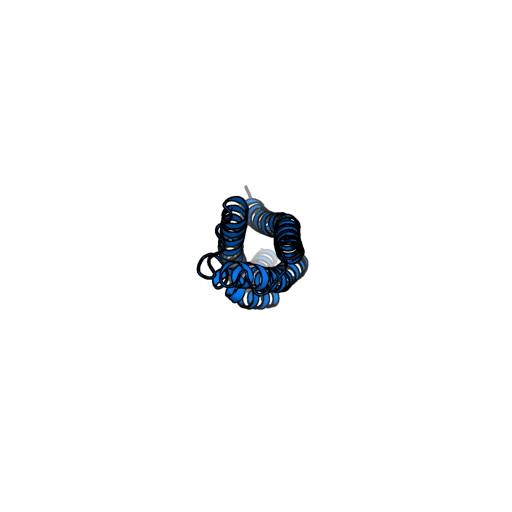N . SER A 1 70 ? 5.552 -8.248 -1.598 1.00 83.25 70 SER A N 1
ATOM 561 C CA . SER A 1 70 ? 5.448 -7.938 -3.023 1.00 83.25 70 SER A CA 1
ATOM 562 C C . SER A 1 70 ? 6.076 -6.582 -3.347 1.00 83.25 70 SER A C 1
ATOM 564 O O . SER A 1 70 ? 7.021 -6.513 -4.134 1.00 83.25 70 SER A O 1
ATOM 566 N N . LEU A 1 71 ? 5.651 -5.508 -2.673 1.00 84.69 71 LEU A N 1
ATOM 567 C CA . LEU A 1 71 ? 6.130 -4.149 -2.940 1.00 84.69 71 LEU A CA 1
ATOM 568 C C . LEU A 1 71 ? 7.632 -3.989 -2.674 1.00 84.69 71 LEU A C 1
ATOM 570 O O . LEU A 1 71 ? 8.330 -3.335 -3.449 1.00 84.69 71 LEU A O 1
ATOM 574 N N . LYS A 1 72 ? 8.169 -4.620 -1.622 1.00 85.12 72 LYS A N 1
ATOM 575 C CA . LYS A 1 72 ? 9.609 -4.572 -1.314 1.00 85.12 72 LYS A CA 1
ATOM 576 C C . LYS A 1 72 ? 10.449 -5.337 -2.339 1.00 85.12 72 LYS A C 1
ATOM 578 O O . LYS A 1 72 ? 11.514 -4.862 -2.737 1.00 85.12 72 LYS A O 1
ATOM 583 N N . SER A 1 73 ? 9.962 -6.494 -2.789 1.00 86.12 73 SER A N 1
ATOM 584 C CA . SER A 1 73 ? 10.587 -7.272 -3.865 1.00 86.12 73 SER A CA 1
ATOM 585 C C . SER A 1 73 ? 10.613 -6.484 -5.178 1.00 86.12 73 SER A C 1
ATOM 587 O O . SER A 1 73 ? 11.661 -6.365 -5.819 1.00 86.12 73 SER A O 1
ATOM 589 N N . LEU A 1 74 ? 9.484 -5.872 -5.544 1.00 85.31 74 LEU A N 1
ATOM 590 C CA . LEU A 1 74 ? 9.367 -5.041 -6.740 1.00 85.31 74 LEU A CA 1
ATOM 591 C C . LEU A 1 74 ? 10.270 -3.805 -6.664 1.00 85.31 74 LEU A C 1
ATOM 593 O O . LEU A 1 74 ? 10.995 -3.524 -7.618 1.00 85.31 74 LEU A O 1
ATOM 597 N N . ALA A 1 75 ? 10.334 -3.132 -5.509 1.00 83.75 75 ALA A N 1
ATOM 598 C CA . ALA A 1 75 ? 11.213 -1.983 -5.298 1.00 83.75 75 ALA A CA 1
ATOM 599 C C . ALA A 1 75 ? 12.685 -2.318 -5.587 1.00 83.75 75 ALA A C 1
ATOM 601 O O . ALA A 1 75 ? 13.376 -1.551 -6.258 1.00 83.75 75 ALA A O 1
ATOM 602 N N . GLY A 1 76 ? 13.164 -3.484 -5.143 1.00 82.00 76 GLY A N 1
ATOM 603 C CA . GLY A 1 76 ? 14.540 -3.930 -5.387 1.00 82.00 76 GLY A CA 1
ATOM 604 C C . GLY A 1 76 ? 14.891 -4.134 -6.868 1.00 82.00 76 GLY A C 1
ATOM 605 O O . GLY A 1 76 ? 16.069 -4.118 -7.220 1.00 82.00 76 GLY A O 1
ATOM 606 N N . ARG A 1 77 ? 13.885 -4.305 -7.733 1.00 84.19 77 ARG A N 1
ATOM 607 C CA . ARG A 1 77 ? 14.036 -4.606 -9.167 1.00 84.19 77 ARG A CA 1
ATOM 608 C C . ARG A 1 77 ? 13.847 -3.378 -10.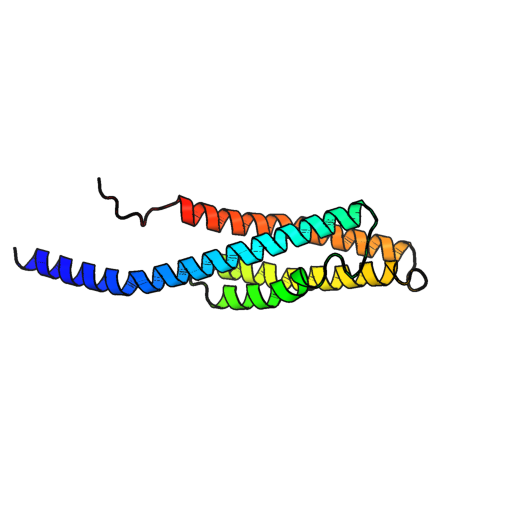066 1.00 84.19 77 ARG A C 1
ATOM 610 O O . ARG A 1 77 ? 14.213 -3.429 -11.244 1.00 84.19 77 ARG A O 1
ATOM 617 N N . LEU A 1 78 ? 13.311 -2.285 -9.522 1.00 82.38 78 LEU A N 1
ATOM 618 C CA . LEU A 1 78 ? 13.152 -1.017 -10.230 1.00 82.38 78 LEU A CA 1
ATOM 619 C C . LEU A 1 78 ? 14.506 -0.329 -10.445 1.00 82.38 78 LEU A C 1
ATOM 621 O O . LEU A 1 78 ? 15.308 -0.180 -9.519 1.00 82.38 78 LEU A O 1
ATOM 625 N N . ALA A 1 79 ? 14.737 0.141 -11.670 1.00 80.69 79 ALA A N 1
ATOM 626 C CA . ALA A 1 79 ? 15.912 0.939 -12.018 1.00 80.69 79 ALA A CA 1
ATOM 627 C C . ALA A 1 79 ? 15.808 2.395 -11.521 1.00 80.69 79 ALA A C 1
ATOM 629 O O . ALA A 1 79 ? 16.827 3.040 -11.272 1.00 80.69 79 ALA A O 1
ATOM 630 N N . ASP A 1 80 ? 14.587 2.914 -11.368 1.00 80.75 80 ASP A N 1
ATOM 631 C CA . ASP A 1 80 ? 14.317 4.269 -10.885 1.00 80.75 80 ASP A CA 1
ATOM 632 C C . ASP A 1 80 ? 14.520 4.357 -9.364 1.00 80.75 80 ASP A C 1
ATOM 634 O O . ASP A 1 80 ? 13.736 3.832 -8.569 1.00 80.75 80 ASP A O 1
ATOM 638 N N . VAL A 1 81 ? 15.593 5.037 -8.952 1.00 80.88 81 VAL A N 1
ATOM 639 C CA . VAL A 1 81 ? 15.972 5.185 -7.539 1.00 80.88 81 VAL A CA 1
ATOM 640 C C . VAL A 1 81 ? 14.921 5.965 -6.744 1.00 80.88 81 VAL A C 1
ATOM 642 O O . VAL A 1 81 ? 14.669 5.627 -5.587 1.00 80.88 81 VAL A O 1
ATOM 645 N N . GLY A 1 82 ? 14.295 6.982 -7.346 1.00 81.12 82 GLY A N 1
ATOM 646 C CA . GLY A 1 82 ? 13.278 7.794 -6.679 1.00 81.12 82 GLY A CA 1
ATOM 647 C C . GLY A 1 82 ? 12.012 6.985 -6.413 1.00 81.12 82 GLY A C 1
ATOM 648 O O . GLY A 1 82 ? 11.508 6.967 -5.286 1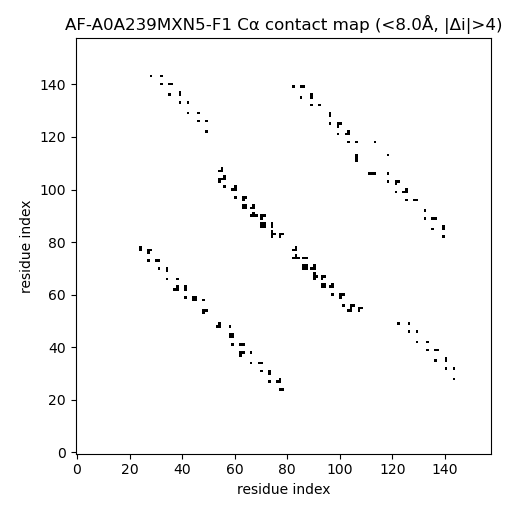.00 81.12 82 GLY A O 1
ATOM 649 N N . LEU A 1 83 ? 11.554 6.245 -7.426 1.00 82.94 83 LEU A N 1
ATOM 650 C CA . LEU A 1 83 ? 10.412 5.341 -7.313 1.00 82.94 83 LEU A CA 1
ATOM 651 C C . LEU A 1 83 ? 10.686 4.212 -6.311 1.00 82.94 83 LEU A C 1
ATOM 653 O O . LEU A 1 83 ? 9.849 3.931 -5.457 1.00 82.94 83 LEU A O 1
ATOM 657 N N . ARG A 1 84 ? 11.888 3.625 -6.340 1.00 85.69 84 ARG A N 1
ATOM 658 C CA . ARG A 1 84 ? 12.312 2.584 -5.393 1.00 85.69 84 ARG A CA 1
ATOM 659 C C . ARG A 1 84 ? 12.246 3.043 -3.939 1.00 85.69 84 ARG A C 1
ATOM 661 O O . ARG A 1 84 ? 11.759 2.293 -3.093 1.00 85.69 84 ARG A O 1
ATOM 668 N N . ILE A 1 85 ? 12.742 4.244 -3.629 1.00 86.06 85 ILE A N 1
ATOM 669 C CA . ILE A 1 85 ? 12.717 4.787 -2.260 1.00 86.06 85 ILE A CA 1
ATOM 670 C C . ILE A 1 85 ? 11.271 4.979 -1.798 1.00 86.06 85 ILE A C 1
ATOM 672 O O . ILE A 1 85 ? 10.910 4.509 -0.718 1.00 86.06 85 ILE A O 1
ATOM 676 N N . LYS A 1 86 ? 10.432 5.611 -2.630 1.00 86.69 86 LYS A N 1
ATOM 677 C CA . LYS A 1 86 ? 9.008 5.817 -2.326 1.00 86.69 86 LYS A CA 1
ATOM 678 C C . LYS A 1 86 ? 8.278 4.487 -2.111 1.00 86.69 86 LYS A C 1
ATOM 680 O O . LYS A 1 86 ? 7.538 4.355 -1.141 1.00 86.69 86 LYS A O 1
ATOM 685 N N . LEU A 1 87 ? 8.535 3.491 -2.960 1.00 87.19 87 LEU A N 1
ATOM 686 C CA . LEU A 1 87 ? 7.891 2.182 -2.877 1.00 87.19 87 LEU A CA 1
ATOM 687 C C . LEU A 1 87 ? 8.327 1.384 -1.646 1.00 87.19 87 LEU A C 1
ATOM 689 O O . LEU A 1 87 ? 7.493 0.797 -0.966 1.00 87.19 87 LEU A O 1
ATOM 693 N N . THR A 1 88 ? 9.623 1.408 -1.323 1.00 87.69 88 THR A N 1
ATOM 694 C CA . THR A 1 88 ? 10.157 0.772 -0.106 1.00 87.69 88 THR A CA 1
ATOM 695 C C . THR A 1 88 ? 9.523 1.385 1.136 1.00 87.69 88 THR A C 1
ATOM 697 O O . THR A 1 88 ? 9.090 0.666 2.031 1.00 87.69 88 THR A O 1
ATOM 700 N N . HIS A 1 89 ? 9.410 2.713 1.158 1.00 87.00 89 HIS A N 1
ATOM 701 C CA . HIS A 1 89 ? 8.763 3.426 2.247 1.00 87.00 89 HIS A CA 1
ATOM 702 C C . HIS A 1 89 ? 7.287 3.020 2.383 1.00 87.00 89 HIS A C 1
ATOM 704 O O . HIS A 1 89 ? 6.854 2.697 3.485 1.00 87.00 89 HIS A O 1
ATOM 710 N N . VAL A 1 90 ? 6.524 2.963 1.284 1.00 85.69 90 VAL A N 1
ATOM 711 C CA . VAL A 1 90 ? 5.135 2.464 1.313 1.00 85.69 90 VAL A CA 1
ATOM 712 C C . VAL A 1 90 ? 5.073 1.035 1.855 1.00 85.69 90 VAL A C 1
ATOM 714 O O . VAL A 1 90 ? 4.296 0.788 2.771 1.00 85.69 90 VAL A O 1
ATOM 717 N N . ALA A 1 91 ? 5.930 0.128 1.379 1.00 86.31 91 ALA A N 1
ATOM 718 C CA . ALA A 1 91 ? 5.964 -1.262 1.833 1.00 86.31 91 ALA A CA 1
ATOM 719 C C . ALA A 1 91 ? 6.219 -1.394 3.347 1.00 86.31 91 ALA A C 1
ATOM 721 O O . ALA A 1 91 ? 5.568 -2.191 4.027 1.00 86.31 91 ALA A O 1
ATOM 722 N N . ASP A 1 92 ? 7.148 -0.609 3.896 1.00 86.00 92 ASP A N 1
ATOM 723 C CA . ASP A 1 92 ? 7.447 -0.632 5.329 1.00 86.00 92 ASP A CA 1
ATOM 724 C C . ASP A 1 92 ? 6.263 -0.086 6.157 1.00 86.00 92 ASP A C 1
ATOM 726 O O . ASP A 1 92 ? 5.910 -0.668 7.187 1.00 86.00 92 ASP A O 1
ATOM 730 N N . TRP A 1 93 ? 5.575 0.958 5.680 1.00 83.75 93 TRP A N 1
ATOM 731 C CA . TRP A 1 93 ? 4.380 1.497 6.342 1.00 83.75 93 TRP A CA 1
ATOM 732 C C . TRP A 1 93 ? 3.159 0.589 6.257 1.00 83.75 93 TRP A C 1
ATOM 734 O O . TRP A 1 93 ? 2.398 0.520 7.222 1.00 83.75 93 TRP A O 1
ATOM 744 N N . THR A 1 94 ? 2.989 -0.151 5.163 1.00 83.19 9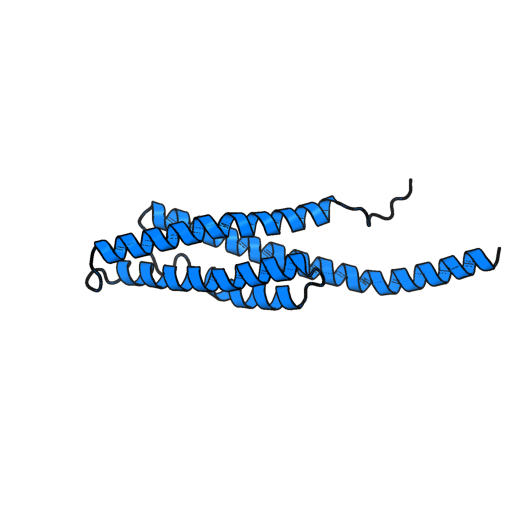4 THR A N 1
ATOM 745 C CA . THR A 1 94 ? 1.952 -1.182 5.042 1.00 83.19 94 THR A CA 1
ATOM 746 C C . THR A 1 94 ? 2.031 -2.179 6.206 1.00 83.19 94 THR A C 1
ATOM 748 O O . THR A 1 94 ? 1.007 -2.554 6.772 1.00 83.19 94 THR A O 1
ATOM 751 N N . SER A 1 95 ? 3.245 -2.522 6.659 1.00 80.12 95 SER A N 1
ATOM 752 C CA . SER A 1 95 ? 3.458 -3.373 7.840 1.00 80.12 95 SER A CA 1
ATOM 753 C C . SER A 1 95 ? 2.915 -2.756 9.133 1.00 80.12 95 SER A C 1
ATOM 755 O O . SER A 1 95 ? 2.401 -3.470 9.991 1.00 80.12 95 SER A O 1
ATOM 757 N N . ILE A 1 96 ? 3.064 -1.440 9.291 1.00 83.69 96 ILE A N 1
ATOM 758 C CA . ILE A 1 96 ? 2.611 -0.703 10.477 1.00 83.69 96 ILE A CA 1
ATOM 759 C C . ILE A 1 96 ? 1.083 -0.614 10.474 1.00 83.69 96 ILE A C 1
ATOM 761 O O . ILE A 1 96 ? 0.456 -0.823 11.511 1.00 83.69 96 ILE A O 1
ATOM 765 N N . VAL A 1 97 ? 0.485 -0.356 9.307 1.00 82.75 97 VAL A N 1
ATOM 766 C CA . VAL A 1 97 ? -0.973 -0.337 9.131 1.00 82.75 97 VAL A CA 1
ATOM 767 C C . VAL A 1 97 ? -1.572 -1.704 9.455 1.00 82.75 97 VAL A C 1
ATOM 769 O O . 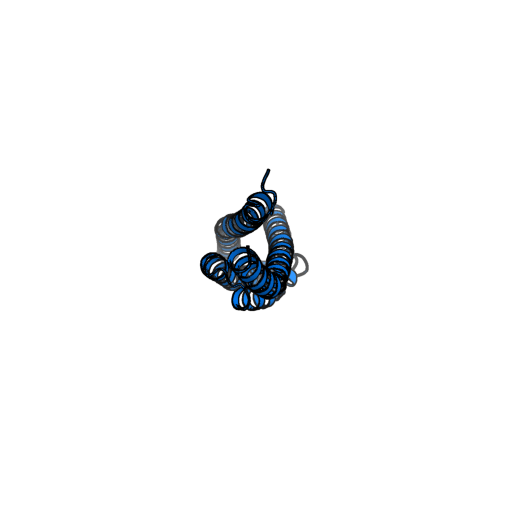VAL A 1 97 ? -2.537 -1.759 10.209 1.00 82.75 97 VAL A O 1
ATOM 772 N N . ALA A 1 98 ? -0.974 -2.796 8.968 1.00 79.25 98 ALA A N 1
ATOM 773 C CA . ALA A 1 98 ? -1.442 -4.150 9.266 1.00 79.25 98 ALA A CA 1
ATOM 774 C C . ALA A 1 98 ? -1.410 -4.464 10.770 1.00 79.25 98 ALA A C 1
ATOM 776 O O . ALA A 1 98 ? -2.393 -4.948 11.326 1.00 79.25 98 ALA A O 1
ATOM 777 N N . GLY A 1 99 ? -0.302 -4.138 11.447 1.00 79.75 99 GLY A N 1
ATOM 778 C CA . GLY A 1 99 ? -0.176 -4.351 12.890 1.00 79.75 99 GLY A CA 1
ATOM 779 C C . GLY A 1 99 ? -1.198 -3.543 13.691 1.00 79.75 99 GLY A C 1
ATOM 780 O O . GLY A 1 99 ? -1.825 -4.067 14.605 1.00 79.75 99 GLY A O 1
ATOM 781 N N . GLN A 1 100 ? -1.423 -2.282 13.311 1.00 83.19 100 GLN A N 1
ATOM 782 C CA . GLN A 1 100 ? -2.420 -1.439 13.967 1.00 83.19 100 GLN A CA 1
ATOM 783 C C . GLN A 1 100 ? -3.859 -1.901 13.673 1.00 83.19 100 GLN A C 1
ATOM 785 O O . GLN A 1 100 ? -4.724 -1.764 14.534 1.00 83.19 100 GLN A O 1
ATOM 790 N N . TRP A 1 101 ? -4.119 -2.456 12.485 1.00 79.06 101 TRP A N 1
ATOM 791 C CA . TRP A 1 101 ? -5.410 -3.049 12.133 1.00 79.06 101 TRP A CA 1
ATOM 792 C C . TRP A 1 101 ? -5.722 -4.265 13.001 1.00 79.06 101 TRP A C 1
ATOM 794 O O . TRP A 1 101 ? -6.793 -4.319 13.599 1.00 79.06 101 TRP A O 1
ATOM 804 N N . PHE A 1 102 ? -4.769 -5.193 13.130 1.00 77.06 102 PHE A N 1
ATOM 805 C CA . PHE A 1 102 ? -4.896 -6.362 14.002 1.00 77.06 102 PHE A CA 1
ATOM 806 C C . PHE A 1 102 ? -5.217 -5.951 15.446 1.00 77.06 102 PHE A C 1
ATOM 808 O O . PHE A 1 102 ? -6.140 -6.476 16.063 1.00 77.06 102 PHE A O 1
ATOM 815 N N . ASP A 1 103 ? -4.526 -4.929 15.951 1.00 76.75 103 ASP A N 1
ATOM 816 C CA . ASP A 1 103 ? -4.756 -4.353 17.278 1.00 76.75 103 ASP A CA 1
ATOM 817 C C . ASP A 1 103 ? -6.188 -3.822 17.493 1.00 76.75 103 ASP A C 1
ATOM 819 O O . ASP A 1 103 ? -6.690 -3.825 18.622 1.00 76.75 103 ASP A O 1
ATOM 823 N N . VAL A 1 104 ? -6.834 -3.328 16.434 1.00 76.62 104 VAL A N 1
ATOM 824 C CA . VAL A 1 104 ? -8.210 -2.806 16.458 1.00 76.62 104 VAL A CA 1
ATOM 825 C C . VAL A 1 104 ? -9.234 -3.931 16.253 1.00 76.62 104 VAL A C 1
ATOM 827 O O . VAL A 1 104 ? -10.249 -3.966 16.952 1.00 76.62 104 VAL A O 1
ATOM 830 N N . ALA A 1 105 ? -8.973 -4.869 15.340 1.00 73.44 105 ALA A N 1
ATOM 831 C CA . ALA A 1 105 ? -9.836 -6.022 15.079 1.00 73.44 105 ALA A CA 1
ATOM 832 C C . ALA A 1 105 ? -9.936 -6.940 16.309 1.00 73.44 105 ALA A C 1
ATOM 834 O O . ALA A 1 105 ? -11.039 -7.256 16.754 1.00 73.44 105 ALA A O 1
ATOM 835 N N . LEU A 1 106 ? -8.799 -7.252 16.944 1.00 69.75 106 LEU A N 1
ATOM 836 C CA . LEU A 1 106 ? -8.739 -8.075 18.155 1.00 69.75 106 LEU A CA 1
ATOM 837 C C . LEU A 1 106 ? -9.560 -7.474 19.307 1.00 69.75 106 LEU A C 1
ATOM 839 O O . LEU A 1 106 ? -10.207 -8.199 20.062 1.00 69.75 106 LEU A O 1
ATOM 843 N N . HIS A 1 107 ? -9.572 -6.144 19.443 1.00 65.38 107 HIS A N 1
ATOM 844 C CA . HIS A 1 107 ? -10.409 -5.485 20.443 1.00 65.38 107 HIS A CA 1
ATOM 845 C C . HIS A 1 107 ? -11.898 -5.674 20.138 1.00 65.38 107 HIS A C 1
ATOM 847 O O . HIS A 1 107 ? -12.679 -5.944 21.050 1.00 65.38 107 HIS A O 1
ATOM 853 N N . ASN A 1 108 ? -12.312 -5.508 18.886 1.00 64.50 108 ASN A N 1
ATOM 854 C CA . ASN A 1 108 ? -13.723 -5.638 18.533 1.00 64.50 108 ASN A CA 1
ATOM 855 C C . ASN A 1 108 ? -14.239 -7.065 18.716 1.00 64.50 108 ASN A C 1
ATOM 857 O O . ASN A 1 108 ? -15.373 -7.251 19.151 1.00 64.50 108 ASN A O 1
ATOM 861 N N . GLU A 1 109 ? -13.393 -8.063 18.468 1.00 65.75 109 GLU A N 1
ATOM 862 C CA . GLU A 1 109 ? -13.715 -9.460 18.754 1.00 65.75 109 GLU A CA 1
ATOM 863 C C . GLU A 1 109 ? -13.743 -9.747 20.270 1.00 65.75 109 GLU A C 1
ATOM 865 O O . GLU A 1 109 ? -14.627 -10.455 20.759 1.00 65.75 109 GLU A O 1
ATOM 870 N N . TYR A 1 110 ? -12.836 -9.136 21.046 1.00 63.09 110 TYR A N 1
ATOM 871 C CA . TYR A 1 110 ? -12.706 -9.343 22.495 1.00 63.09 110 TYR A CA 1
ATOM 872 C C . TYR A 1 110 ? -12.755 -8.028 23.299 1.00 63.09 110 TYR A C 1
ATOM 874 O O . TYR A 1 110 ? -11.767 -7.639 23.934 1.00 63.09 110 TYR A O 1
ATOM 882 N N . PRO A 1 111 ? -13.925 -7.365 23.397 1.00 59.44 111 PRO A N 1
ATOM 883 C CA . PRO A 1 111 ? -14.044 -6.021 23.972 1.00 59.44 111 PRO A CA 1
ATOM 884 C C . PRO A 1 111 ? -13.684 -5.928 25.460 1.00 59.44 111 PRO A C 1
ATOM 886 O O . PRO A 1 111 ? -13.447 -4.842 25.974 1.00 59.44 111 PRO A O 1
ATOM 889 N N . LYS A 1 112 ? -13.594 -7.062 26.165 1.00 67.50 112 LYS A N 1
ATOM 890 C CA . LYS A 1 112 ? -13.222 -7.121 27.588 1.00 67.50 112 LYS A CA 1
ATOM 891 C C . LYS A 1 112 ? -11.717 -6.953 27.852 1.00 67.50 112 LYS A C 1
ATOM 893 O O . LYS A 1 112 ? -11.332 -6.865 29.013 1.00 67.50 112 LYS A O 1
ATOM 898 N N . GLN A 1 113 ? -10.867 -6.960 26.820 1.00 65.12 113 GLN A N 1
ATOM 899 C CA . GLN A 1 113 ? -9.403 -6.967 26.974 1.00 65.12 113 GLN A CA 1
ATOM 900 C C . GLN A 1 113 ? -8.758 -5.567 26.993 1.00 65.12 113 GLN A C 1
ATOM 902 O O . GLN A 1 113 ? -7.592 -5.440 27.365 1.00 65.12 113 GLN A O 1
ATOM 907 N N . ARG A 1 114 ? -9.492 -4.508 26.627 1.00 63.62 114 ARG A N 1
ATOM 908 C CA . ARG A 1 114 ? -9.008 -3.117 26.589 1.00 63.62 114 ARG A CA 1
ATOM 909 C C . ARG A 1 114 ? -10.063 -2.160 27.147 1.00 63.62 114 ARG A C 1
ATOM 911 O O . ARG A 1 114 ? -11.246 -2.468 27.191 1.00 63.62 114 ARG A O 1
ATOM 918 N N . THR A 1 115 ? -9.610 -0.997 27.610 1.00 74.44 115 THR A N 1
ATOM 919 C CA . THR A 1 115 ? -10.507 0.096 28.028 1.00 74.44 115 THR A CA 1
ATOM 920 C C . THR A 1 115 ? -11.024 0.866 26.809 1.00 74.44 115 THR A C 1
ATOM 922 O O . THR A 1 115 ? -10.279 1.028 25.842 1.00 74.44 115 THR A O 1
ATOM 925 N N . ASP A 1 116 ? -12.227 1.448 26.879 1.00 73.5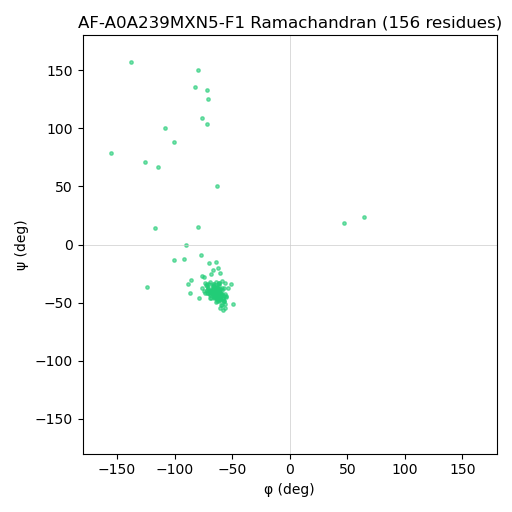0 116 ASP A N 1
ATOM 926 C CA . ASP A 1 116 ? -12.814 2.265 25.794 1.00 73.50 116 ASP A CA 1
ATOM 927 C C . ASP A 1 116 ? -11.861 3.365 25.284 1.00 73.50 116 ASP A C 1
ATOM 929 O O . ASP A 1 116 ? -11.802 3.674 24.094 1.00 73.50 116 ASP A O 1
ATOM 933 N N . LYS A 1 117 ? -11.039 3.930 26.182 1.00 76.44 117 LYS A N 1
ATOM 934 C CA . LYS A 1 117 ? -10.005 4.919 25.834 1.00 76.44 117 LYS A CA 1
ATOM 935 C C . LYS A 1 117 ? -8.884 4.335 24.970 1.00 76.44 117 LYS A C 1
ATOM 937 O O . LYS A 1 117 ? -8.378 5.023 24.088 1.00 76.44 117 LYS A O 1
ATOM 942 N N . GLN A 1 118 ? -8.471 3.096 25.231 1.00 76.25 118 GLN A N 1
ATOM 943 C CA . GLN A 1 118 ? -7.448 2.405 24.442 1.00 76.25 118 GLN A CA 1
ATOM 944 C C . GLN A 1 118 ? -7.987 1.988 23.070 1.00 76.25 118 GLN A C 1
ATOM 946 O O . GLN A 1 118 ? -7.243 2.075 22.096 1.00 76.25 118 GLN A O 1
ATOM 951 N N . ALA A 1 119 ? -9.266 1.606 22.986 1.00 72.31 119 ALA A N 1
ATOM 952 C CA . ALA A 1 119 ? -9.963 1.342 21.725 1.00 72.31 119 ALA A CA 1
ATOM 953 C C . ALA A 1 119 ? -9.944 2.577 20.817 1.00 72.31 119 ALA A C 1
ATOM 955 O O . ALA A 1 119 ? -9.378 2.555 19.724 1.00 72.31 119 ALA A O 1
ATOM 956 N N . ALA A 1 120 ? -10.458 3.695 21.340 1.00 77.88 120 ALA A N 1
ATOM 957 C CA . ALA A 1 120 ? -10.558 4.949 20.607 1.00 77.88 120 ALA A CA 1
ATOM 958 C C . ALA A 1 120 ? -9.182 5.479 20.169 1.00 77.88 120 ALA A C 1
ATOM 960 O O . ALA A 1 120 ? -9.032 5.991 19.061 1.00 77.88 120 ALA A O 1
ATOM 961 N N . ALA A 1 121 ? -8.153 5.329 21.010 1.00 82.44 121 ALA A N 1
ATOM 962 C CA . ALA A 1 121 ? -6.788 5.712 20.656 1.00 82.44 121 ALA A CA 1
ATOM 963 C C . ALA A 1 121 ? -6.210 4.842 19.525 1.00 82.44 121 ALA A C 1
ATOM 965 O O . ALA A 1 121 ? -5.527 5.359 18.639 1.00 82.44 121 ALA A O 1
ATOM 966 N N . ALA A 1 122 ? -6.482 3.533 19.535 1.00 78.00 122 ALA A N 1
ATOM 967 C CA . ALA A 1 122 ? -6.003 2.621 18.504 1.00 78.00 122 ALA A CA 1
ATOM 968 C C . ALA A 1 122 ? -6.676 2.878 17.145 1.00 78.00 122 ALA A C 1
ATOM 970 O O . ALA A 1 122 ? -5.987 2.890 16.122 1.00 78.00 122 ALA A O 1
ATOM 971 N N . GLU A 1 123 ? -7.983 3.147 17.144 1.00 80.75 123 GLU A N 1
ATOM 972 C CA . GLU A 1 123 ? -8.746 3.542 15.955 1.00 80.75 123 GLU A CA 1
ATOM 973 C C . GLU A 1 123 ? -8.281 4.890 15.395 1.00 80.75 123 GLU A C 1
ATOM 975 O O . GLU A 1 123 ? -8.040 5.018 14.193 1.00 80.75 123 GLU A O 1
ATOM 980 N N . ALA A 1 124 ? -8.099 5.894 16.261 1.00 84.25 124 ALA A N 1
ATOM 981 C CA . ALA A 1 124 ? -7.615 7.212 15.858 1.00 84.25 124 ALA A CA 1
ATOM 982 C C . ALA A 1 124 ? -6.229 7.128 15.206 1.00 84.25 124 ALA A C 1
ATOM 984 O O . ALA A 1 124 ? -6.001 7.726 14.154 1.00 84.25 124 ALA A O 1
ATOM 985 N N . LYS A 1 125 ? -5.330 6.325 15.786 1.00 85.62 125 LYS A N 1
ATOM 986 C CA . LYS A 1 125 ? -3.993 6.083 15.239 1.00 85.62 125 LYS A CA 1
ATOM 987 C C . LYS A 1 125 ? -4.048 5.381 13.883 1.00 85.62 125 LYS A C 1
ATOM 989 O O . LYS A 1 125 ? -3.351 5.784 12.959 1.00 85.62 125 LYS A O 1
ATOM 994 N N . LEU A 1 126 ? -4.888 4.357 13.731 1.00 83.88 126 LEU A N 1
ATOM 995 C CA . LEU A 1 126 ? -5.084 3.676 12.449 1.00 83.88 126 LEU A CA 1
ATOM 996 C C . LEU A 1 126 ? -5.604 4.635 11.368 1.00 83.88 126 LEU A C 1
ATOM 998 O O . LEU A 1 126 ? -5.119 4.629 10.237 1.00 83.88 126 LEU A O 1
ATOM 1002 N N . LEU A 1 127 ? -6.559 5.494 11.728 1.00 84.50 127 LEU A N 1
ATOM 1003 C CA . LEU A 1 127 ? -7.108 6.508 10.834 1.00 84.50 127 LEU A CA 1
ATOM 1004 C C . LEU A 1 127 ? -6.047 7.529 10.402 1.00 84.50 127 LEU A C 1
ATOM 1006 O O . LEU A 1 127 ? -6.003 7.909 9.233 1.00 84.50 127 LEU A O 1
ATOM 1010 N N . GLU A 1 128 ? -5.211 7.985 11.333 1.00 87.81 128 GLU A N 1
ATOM 1011 C CA . GLU A 1 128 ? -4.103 8.902 11.057 1.00 87.81 128 GLU A CA 1
ATOM 1012 C C . GLU A 1 128 ? -3.095 8.276 10.087 1.00 87.81 128 GLU A C 1
ATOM 1014 O O . GLU A 1 128 ? -2.780 8.877 9.058 1.00 87.81 128 GLU A O 1
ATOM 1019 N N . LEU A 1 129 ? -2.693 7.027 10.343 1.00 87.00 129 LEU A N 1
ATOM 1020 C CA . LEU A 1 129 ? -1.800 6.271 9.466 1.00 87.00 129 LEU A CA 1
ATOM 1021 C C . LEU A 1 129 ? -2.368 6.146 8.048 1.00 87.00 129 LEU A C 1
ATOM 1023 O O . LEU A 1 129 ? -1.683 6.444 7.071 1.00 87.00 129 LEU A O 1
ATOM 1027 N N . LEU A 1 130 ? -3.636 5.756 7.911 1.00 83.69 130 LEU A N 1
ATOM 1028 C CA . LEU A 1 130 ? -4.279 5.617 6.601 1.00 83.69 130 LEU A CA 1
ATOM 1029 C C . LEU A 1 130 ? -4.373 6.957 5.856 1.00 83.69 130 LEU A C 1
ATOM 1031 O O . LEU A 1 130 ? -4.161 6.996 4.640 1.00 83.69 130 LEU A O 1
ATOM 1035 N N . LYS A 1 131 ? -4.644 8.060 6.566 1.00 84.06 131 LYS A N 1
ATOM 1036 C CA . LYS A 1 131 ? -4.661 9.416 5.990 1.00 84.06 131 LYS A CA 1
ATOM 1037 C C . LYS A 1 131 ? -3.283 9.879 5.529 1.00 84.06 131 LYS A C 1
ATOM 1039 O O . LYS A 1 131 ? -3.201 10.595 4.538 1.00 84.06 131 LYS A O 1
ATOM 1044 N N . GLU A 1 132 ? -2.220 9.479 6.219 1.00 87.19 132 GLU A N 1
ATOM 1045 C CA . GLU A 1 132 ? -0.850 9.822 5.837 1.00 87.19 132 GLU A CA 1
ATOM 1046 C C . GLU A 1 132 ? -0.352 8.988 4.645 1.00 87.19 132 GLU A C 1
ATOM 1048 O O . GLU A 1 132 ? 0.365 9.491 3.777 1.00 87.19 132 GLU A O 1
ATOM 1053 N N . GLN A 1 133 ? -0.727 7.706 4.586 1.00 82.69 133 GLN A N 1
ATOM 1054 C CA . GLN A 1 133 ? -0.196 6.765 3.596 1.00 82.69 133 GLN A CA 1
ATOM 1055 C C . GLN A 1 133 ? -0.981 6.750 2.283 1.00 82.69 133 GLN A C 1
ATOM 1057 O O . GLN A 1 133 ? -0.371 6.608 1.222 1.00 82.69 133 GLN A O 1
ATOM 1062 N N . SER A 1 134 ? -2.302 6.956 2.316 1.00 82.94 134 SER A N 1
ATOM 1063 C CA . SER A 1 134 ? -3.119 6.967 1.090 1.00 82.94 134 SER A CA 1
ATOM 1064 C C . SER A 1 134 ? -2.621 7.985 0.048 1.00 82.94 134 SER A C 1
ATOM 1066 O O . SER A 1 134 ? -2.459 7.600 -1.109 1.00 82.94 134 SER A O 1
ATOM 1068 N N . PRO A 1 135 ? -2.271 9.241 0.407 1.00 86.75 135 PRO A N 1
ATOM 1069 C CA . PRO A 1 135 ? -1.711 10.197 -0.549 1.00 86.75 135 PRO A CA 1
ATOM 1070 C C . PRO A 1 135 ? -0.388 9.743 -1.172 1.00 86.75 135 PRO A C 1
ATOM 1072 O O . PRO A 1 135 ? -0.140 10.045 -2.335 1.00 86.75 135 PRO A O 1
ATOM 1075 N N . LYS A 1 136 ? 0.452 9.007 -0.431 1.00 86.44 136 LYS A N 1
ATOM 1076 C CA . LYS A 1 136 ? 1.745 8.502 -0.925 1.00 86.44 136 LYS A CA 1
ATOM 1077 C C . LYS A 1 136 ? 1.545 7.397 -1.962 1.00 86.44 136 LYS A C 1
ATOM 1079 O O . LYS A 1 136 ? 2.230 7.394 -2.979 1.00 86.44 136 LYS A O 1
ATOM 1084 N N . VAL A 1 137 ? 0.578 6.505 -1.741 1.00 85.38 137 VAL A N 1
ATOM 1085 C CA . VAL A 1 137 ? 0.175 5.492 -2.733 1.00 85.38 137 VAL A CA 1
ATOM 1086 C C . VAL A 1 137 ? -0.351 6.171 -4.000 1.00 85.38 137 VAL A C 1
ATOM 1088 O O . VAL A 1 137 ? 0.131 5.884 -5.095 1.00 85.38 137 VAL A O 1
ATOM 1091 N N . THR A 1 138 ? -1.255 7.146 -3.856 1.00 85.50 138 THR A N 1
ATOM 1092 C CA . THR A 1 138 ? -1.786 7.927 -4.986 1.00 85.50 138 THR A CA 1
ATOM 1093 C C . THR A 1 138 ? -0.696 8.696 -5.734 1.00 85.50 138 THR A C 1
ATOM 1095 O O . THR A 1 138 ? -0.730 8.780 -6.958 1.00 85.50 138 THR A O 1
ATOM 1098 N N . GLU A 1 139 ? 0.291 9.251 -5.026 1.00 87.88 139 GLU A N 1
ATOM 1099 C CA . GLU A 1 139 ? 1.423 9.941 -5.646 1.00 87.88 139 GLU A CA 1
ATOM 1100 C C . GLU A 1 139 ? 2.243 8.989 -6.525 1.00 87.88 139 GLU A C 1
ATOM 1102 O O . GLU A 1 139 ? 2.591 9.352 -7.648 1.00 87.88 139 GLU A O 1
ATOM 1107 N N . ILE A 1 140 ? 2.531 7.774 -6.045 1.00 85.44 140 ILE A N 1
ATOM 1108 C CA . ILE A 1 140 ? 3.283 6.781 -6.819 1.00 85.44 140 ILE A CA 1
ATOM 1109 C C . ILE A 1 140 ? 2.494 6.348 -8.058 1.00 85.44 140 ILE A C 1
ATOM 1111 O O . ILE A 1 140 ? 3.061 6.330 -9.148 1.00 85.44 140 ILE A O 1
ATOM 1115 N N . LEU A 1 141 ? 1.194 6.071 -7.915 1.00 86.00 141 LEU A N 1
ATOM 1116 C CA . LEU A 1 141 ? 0.320 5.755 -9.050 1.00 86.00 141 LEU A CA 1
ATOM 1117 C C . LEU A 1 141 ? 0.326 6.882 -10.091 1.00 86.00 141 LEU A C 1
ATOM 1119 O O . LEU A 1 141 ? 0.520 6.626 -11.276 1.00 86.00 141 LEU A O 1
ATOM 1123 N N . ARG A 1 142 ? 0.237 8.144 -9.650 1.00 87.62 142 ARG A N 1
ATOM 1124 C CA . ARG A 1 142 ? 0.326 9.303 -10.549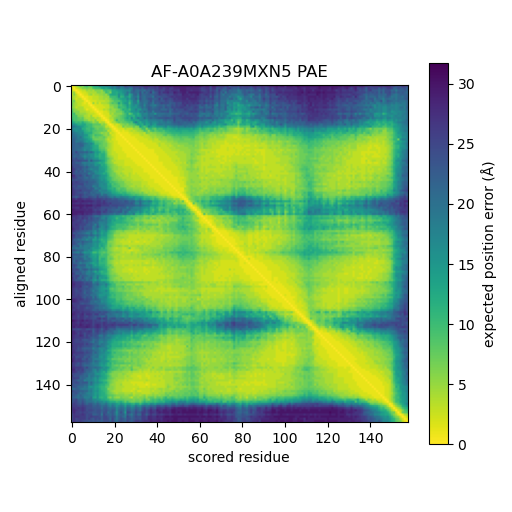 1.00 87.62 142 ARG A CA 1
ATOM 1125 C C . ARG A 1 142 ? 1.670 9.378 -11.274 1.00 87.62 142 ARG A C 1
ATOM 1127 O O . ARG A 1 142 ? 1.692 9.690 -12.457 1.00 87.62 142 ARG A O 1
ATOM 1134 N N . ILE A 1 143 ? 2.784 9.100 -10.593 1.00 85.25 143 ILE A N 1
ATOM 1135 C CA . ILE A 1 143 ? 4.115 9.070 -11.224 1.00 85.25 143 ILE A CA 1
ATOM 1136 C C . ILE A 1 143 ? 4.164 8.001 -12.322 1.00 85.25 143 ILE A C 1
ATOM 1138 O O . ILE A 1 143 ? 4.693 8.269 -13.398 1.00 85.25 143 ILE A O 1
ATOM 1142 N N . LEU A 1 144 ? 3.613 6.812 -12.067 1.00 82.69 144 LEU A N 1
ATOM 1143 C CA . LEU A 1 144 ? 3.550 5.732 -13.056 1.00 82.69 144 LEU A CA 1
ATOM 1144 C C . LEU A 1 144 ? 2.686 6.127 -14.264 1.00 82.69 144 LEU A C 1
ATOM 1146 O O . LEU A 1 144 ? 3.111 5.957 -15.405 1.00 82.69 144 LEU A O 1
ATOM 1150 N N . ASP A 1 145 ? 1.529 6.744 -14.027 1.00 84.75 145 ASP A N 1
ATOM 1151 C CA . ASP A 1 145 ? 0.648 7.246 -15.088 1.00 84.75 145 ASP A CA 1
ATOM 1152 C C . ASP A 1 145 ? 1.287 8.372 -15.909 1.00 84.75 145 ASP A C 1
ATOM 1154 O O . ASP A 1 145 ? 1.169 8.397 -17.136 1.00 84.75 145 ASP A O 1
ATOM 1158 N N . ASP A 1 146 ? 1.991 9.297 -15.255 1.00 82.12 146 ASP A N 1
ATOM 1159 C CA . ASP A 1 146 ? 2.701 10.389 -15.920 1.00 82.12 146 ASP A CA 1
ATOM 1160 C C . ASP A 1 146 ? 3.872 9.852 -16.765 1.00 82.12 146 ASP A C 1
ATOM 1162 O O . ASP A 1 146 ? 4.124 10.371 -17.855 1.00 82.12 146 ASP A O 1
ATOM 1166 N N . LYS A 1 147 ? 4.562 8.788 -16.324 1.00 74.12 147 LYS A N 1
ATOM 1167 C CA . LYS A 1 147 ? 5.615 8.116 -17.113 1.00 74.12 147 LYS A CA 1
ATOM 1168 C C . LYS A 1 147 ? 5.048 7.430 -18.358 1.00 74.12 147 LYS A C 1
ATOM 1170 O O . LYS A 1 147 ? 5.666 7.510 -19.420 1.00 74.12 147 LYS A O 1
ATOM 1175 N N . ASP A 1 148 ? 3.867 6.828 -18.252 1.00 73.62 148 ASP A N 1
ATOM 1176 C CA . ASP A 1 148 ? 3.183 6.179 -19.376 1.00 73.62 148 ASP A CA 1
ATOM 1177 C C . ASP A 1 148 ? 2.641 7.206 -20.397 1.00 73.62 148 ASP A C 1
ATOM 1179 O O . ASP A 1 148 ? 2.828 7.083 -21.613 1.00 73.62 148 ASP A O 1
ATOM 1183 N N . ARG A 1 149 ? 2.062 8.313 -19.908 1.00 65.38 149 ARG A N 1
ATOM 1184 C CA . ARG A 1 149 ? 1.583 9.432 -20.745 1.00 65.38 149 ARG A CA 1
ATOM 1185 C C . ARG A 1 149 ? 2.713 10.263 -21.355 1.00 65.38 149 ARG A C 1
ATOM 1187 O O . ARG A 1 149 ? 2.560 10.769 -22.467 1.00 65.38 149 ARG A O 1
ATOM 1194 N N . GLY A 1 150 ? 3.826 10.410 -20.637 1.00 57.66 150 GLY A N 1
ATOM 1195 C CA . GLY A 1 150 ? 4.944 11.293 -20.965 1.00 57.66 150 GLY A CA 1
ATOM 1196 C C . GLY A 1 150 ? 5.723 10.907 -22.219 1.00 57.66 150 GLY A C 1
ATOM 1197 O O . GLY A 1 150 ? 6.339 11.781 -22.814 1.00 57.66 150 GLY A O 1
ATOM 1198 N N . GLY A 1 151 ? 5.669 9.644 -22.657 1.00 52.12 151 GLY A N 1
ATOM 1199 C CA . GLY A 1 151 ? 5.859 9.244 -24.057 1.00 52.12 151 GLY A CA 1
ATOM 1200 C C . GLY A 1 151 ? 7.046 9.809 -24.862 1.00 52.12 151 GLY A C 1
ATOM 1201 O O . GLY A 1 151 ? 7.004 9.707 -26.083 1.00 52.12 151 GLY A O 1
ATOM 1202 N N . THR A 1 152 ? 8.117 10.353 -24.276 1.00 45.53 152 THR A N 1
ATOM 1203 C CA . THR A 1 152 ? 9.302 10.863 -25.009 1.00 45.53 152 THR A CA 1
ATOM 1204 C C . THR A 1 152 ? 10.274 9.761 -25.446 1.00 45.53 152 THR A C 1
ATOM 1206 O O . THR A 1 152 ? 11.393 10.029 -25.870 1.00 45.53 152 THR A O 1
ATOM 1209 N N . ASP A 1 153 ? 9.814 8.511 -25.407 1.00 45.22 153 ASP A N 1
ATOM 1210 C CA . ASP A 1 153 ? 10.405 7.349 -26.081 1.00 45.22 153 ASP A CA 1
ATOM 1211 C C . ASP A 1 153 ? 9.426 6.772 -27.133 1.00 45.22 153 ASP A C 1
ATOM 1213 O O . ASP A 1 153 ? 9.601 5.653 -27.617 1.00 45.22 153 ASP A O 1
ATOM 1217 N N . ARG A 1 154 ? 8.366 7.513 -27.505 1.00 47.34 154 ARG A N 1
ATOM 1218 C CA . ARG A 1 154 ? 7.656 7.262 -28.762 1.00 47.34 154 ARG A CA 1
ATOM 1219 C C . ARG A 1 154 ? 8.596 7.725 -29.860 1.00 47.34 154 ARG A C 1
ATOM 1221 O O . ARG A 1 154 ? 8.736 8.922 -30.077 1.00 47.34 154 ARG A O 1
ATOM 1228 N N . GLY A 1 155 ? 9.247 6.785 -30.535 1.00 38.09 155 GLY A N 1
ATOM 1229 C CA . GLY A 1 155 ? 10.012 7.017 -31.761 1.00 38.09 155 GLY A CA 1
ATOM 1230 C C . GLY A 1 155 ? 9.149 7.511 -32.929 1.00 38.09 155 GLY A C 1
ATOM 1231 O O . GLY A 1 155 ? 9.215 6.952 -34.014 1.00 38.09 155 GLY A O 1
ATOM 1232 N N . TYR A 1 156 ? 8.336 8.540 -32.707 1.00 34.06 156 TYR A N 1
ATOM 1233 C CA . TYR A 1 156 ? 7.693 9.342 -33.728 1.00 34.06 156 TYR A CA 1
ATOM 1234 C C . TYR A 1 156 ? 8.501 10.628 -33.866 1.00 34.06 156 TYR A C 1
ATOM 1236 O O . TYR A 1 156 ? 8.261 11.631 -33.197 1.00 34.06 156 TYR A O 1
ATOM 1244 N N . ILE A 1 157 ? 9.508 10.549 -34.729 1.00 34.34 157 ILE A N 1
ATOM 1245 C CA . ILE A 1 157 ? 10.005 11.719 -35.445 1.00 34.34 157 ILE A CA 1
ATOM 1246 C C . ILE A 1 157 ? 8.894 12.064 -36.458 1.00 34.34 157 ILE A C 1
ATOM 1248 O O . ILE A 1 157 ? 8.479 11.144 -37.169 1.00 34.34 157 ILE A O 1
ATOM 1252 N N . PRO A 1 158 ? 8.347 13.295 -36.495 1.00 40.34 158 PRO A N 1
ATOM 1253 C CA . PRO A 1 158 ? 7.523 13.727 -37.622 1.00 40.34 158 PRO A CA 1
ATOM 1254 C C . PRO A 1 158 ? 8.331 13.764 -38.925 1.00 40.34 158 PRO A C 1
ATOM 1256 O O . PRO A 1 158 ? 9.529 14.127 -38.873 1.00 40.34 158 PRO A O 1
#

Organism: NCBI:txid398843

Sequence (158 aa):
MAILSFLLGVYNFWYAKKAPVRERQRELEDQVRVELEDLSAAYQRALTAIRNGRFEDSAVPDTVNQGKSSLKSLAGRLADVGLRIKLTHVADWTSIVAGQWFDVALHNEYPKQRTDKQAAAAEAKLLELLKEQSPKVTEILRILDDKDRGGTDRGYIP

Nearest PDB structures (foldseek):
  6s37-assembly1_A  TM=5.644E-01  e=7.717E-02  Pseudomonas putida KT2440
  3jbi-assembly1_V  TM=5.028E-01  e=6.291E-02  Gallus gallus
  6s1a-assembly1_B  TM=3.605E-01  e=2.035E-01  Pseudomonas putida KT2440
  3g67-assembly1_A  TM=2.321E-01  e=6.550E+00  Thermotoga maritima